Protein 7M59 (pdb70)

Sequence (128 aa):
PVIQCDIRQGRTAEQKQAMAEAITRAVHETIGAPVEYIYVLIRETPGAHHVKAGRTLPEYTGDGPVIQCDIRQGRTAEQKQAMAEAITRAVHETIGAPVEYIYVLIRETPGAHHVKAGRTLPEYTGDG

Nearest PDB structures (foldseek):
  7m59-assembly1_A  TM=1.016E+00  e=5.921E-13  Gammaproteobacteria bacterium SG8_31
  3ry0-assembly1_A  TM=9.153E-01  e=4.823E-06  Streptomyces achromogenes
  3ej7-assembly1_E  TM=9.119E-01  e=8.894E-06  Pseudomonas pavonaceae
  6ogm-assembly2_H  TM=9.638E-01  e=4.549E-05  Burkholderia lata
  5cln-assembly2_I  TM=9.149E-01  e=5.578E-05  Pseudomonas putida

Radius of gyration: 15.25 Å; Cα contacts (8 Å, |Δi|>4): 225; chains: 2; bounding box: 24×40×39 Å

Solvent-accessible surface area: 7319 Å² total; per-residue (Å²): 4,58,0,35,0,28,0,9,72,46,14,71,72,130,45,49,99,40,0,17,80,14,0,31,131,9,0,78,131,28,0,41,0,52,84,127,40,24,145,32,71,51,91,76,38,46,0,61,128,22,93,83,96,69,183,78,13,78,86,40,95,54,126,125,5,59,0,35,1,30,0,8,71,49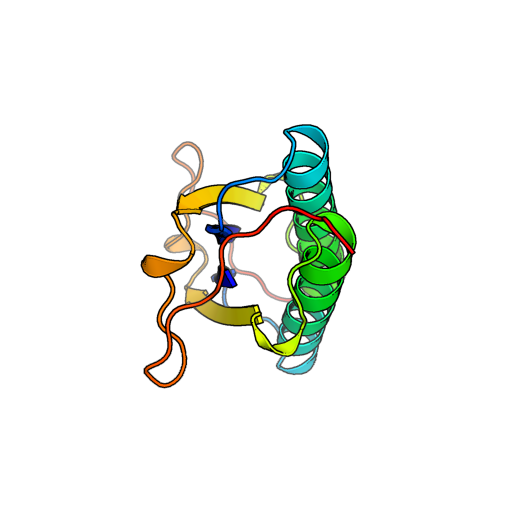,14,73,71,130,47,47,97,41,0,16,81,13,0,29,134,9,0,78,131,29,0,43,0,52,83,141,50,24,144,31,73,54,93,76,40,46,0,63,131,20,92,76,98,66,183,84,15,77,89,34,97,51,132,127

Structure (mmCIF, N/CA/C/O backbone):
data_7M59
#
_entry.id   7M59
#
_cell.length_a   78.839
_cell.length_b   78.839
_cell.length_c   182.952
_cell.angle_alpha   90.000
_cell.angle_beta   90.000
_cell.angle_gamma   120.000
#
_symmetry.space_group_name_H-M   'H 3 2'
#
loop_
_entity.id
_entity.type
_entity.pdbx_description
1 polymer 'Tautomerase domain-containing protein'
2 water water
#
loop_
_atom_site.group_PDB
_atom_site.id
_atom_site.type_symbol
_atom_site.label_atom_id
_atom_site.label_alt_id
_atom_site.label_comp_id
_atom_site.label_asym_id
_atom_site.label_entity_id
_atom_site.label_seq_id
_atom_site.pdbx_PDB_ins_code
_atom_site.Cartn_x
_atom_site.Cartn_y
_atom_site.Cartn_z
_atom_site.occupancy
_atom_site.B_iso_or_equiv
_atom_site.auth_seq_id
_atom_site.auth_comp_id
_atom_site.auth_asym_id
_atom_site.auth_atom_id
_atom_site.pdbx_PDB_model_num
ATOM 1 N N . PRO A 1 1 ? -30.834 12.183 20.612 1.00 21.97 1 PRO A N 1
ATOM 2 C CA . PRO A 1 1 ? -31.298 13.577 20.490 1.00 18.83 1 PRO A CA 1
ATOM 3 C C . PRO A 1 1 ? -31.678 13.905 19.061 1.00 21.73 1 PRO A C 1
ATOM 4 O O . PRO A 1 1 ? -31.239 13.215 18.140 1.00 21.21 1 PRO A O 1
ATOM 8 N N . VAL A 1 2 ? -32.481 14.947 18.873 1.00 18.33 2 VAL A N 1
ATOM 9 C CA . VAL A 1 2 ? -32.838 15.427 17.543 1.00 18.28 2 VAL A CA 1
ATOM 10 C C . VAL A 1 2 ? -32.149 16.767 17.338 1.00 16.45 2 VAL A C 1
ATOM 11 O O . VAL A 1 2 ? -32.259 17.658 18.189 1.00 18.27 2 VAL A O 1
ATOM 15 N N . ILE A 1 3 ? -31.424 16.901 16.226 1.00 18.31 3 ILE A N 1
ATOM 16 C CA . ILE A 1 3 ? -30.750 18.147 15.860 1.00 17.12 3 ILE A CA 1
ATOM 17 C C . ILE A 1 3 ? -31.361 18.609 14.547 1.00 18.12 3 ILE A C 1
ATOM 18 O O . ILE A 1 3 ? -31.128 17.987 13.505 1.00 19.63 3 ILE A O 1
ATOM 23 N N . GLN A 1 4 ? -32.164 19.670 14.593 1.00 16.74 4 GLN A N 1
ATOM 24 C CA . GLN A 1 4 ? -32.777 20.226 13.393 1.00 16.34 4 GLN A CA 1
ATOM 25 C C . GLN A 1 4 ? -31.931 21.389 12.908 1.00 16.40 4 GLN A C 1
ATOM 26 O O . GLN A 1 4 ? -31.566 22.263 13.698 1.00 16.88 4 GLN A O 1
ATOM 32 N N . CYS A 1 5 ? -31.639 21.401 11.615 1.00 17.53 5 CYS A N 1
ATOM 33 C CA . CYS A 1 5 ? -30.753 22.396 11.013 1.00 17.68 5 CYS A CA 1
ATOM 34 C C . CYS A 1 5 ? -31.523 23.097 9.907 1.00 17.57 5 CYS A C 1
ATOM 35 O O . CYS A 1 5 ? -31.723 22.523 8.834 1.00 18.10 5 CYS A O 1
ATOM 38 N N . ASP A 1 6 ? -31.977 24.323 10.165 1.00 16.85 6 ASP A N 1
ATOM 39 C CA . ASP A 1 6 ? -32.639 25.129 9.141 1.00 18.03 6 ASP A CA 1
ATOM 40 C C . ASP A 1 6 ? -31.587 26.032 8.515 1.00 19.34 6 ASP A C 1
ATOM 41 O O . ASP A 1 6 ? -31.176 27.038 9.111 1.00 19.29 6 ASP A O 1
ATOM 46 N N . ILE A 1 7 ? -31.158 25.673 7.304 1.00 19.16 7 ILE A N 1
ATOM 47 C CA . ILE A 1 7 ? -30.057 26.343 6.625 1.00 19.36 7 ILE A CA 1
ATOM 48 C C . ILE A 1 7 ? -30.556 26.936 5.314 1.00 20.31 7 ILE A C 1
ATOM 49 O O . ILE A 1 7 ? -31.609 26.567 4.791 1.00 20.42 7 ILE A O 1
ATOM 54 N N . ARG A 1 8 ? -29.784 27.873 4.775 1.00 21.54 8 ARG A N 1
ATOM 55 C CA . ARG A 1 8 ? -30.146 28.450 3.487 1.00 19.30 8 ARG A CA 1
ATOM 56 C C . ARG A 1 8 ? -29.777 27.493 2.356 1.00 19.63 8 ARG A C 1
ATOM 57 O O . ARG A 1 8 ? -28.762 26.796 2.420 1.00 23.25 8 ARG A O 1
ATOM 65 N N . GLN A 1 9 ? -30.625 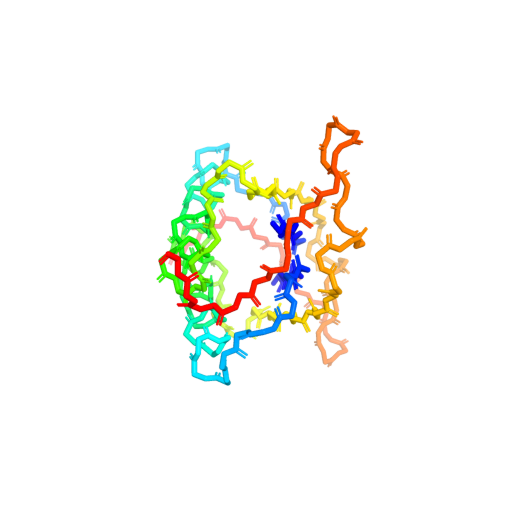27.463 1.327 1.00 21.64 9 GLN A N 1
ATOM 66 C CA . GLN A 1 9 ? -30.428 26.608 0.164 1.00 22.05 9 GLN A CA 1
ATOM 67 C C . GLN A 1 9 ? -29.149 26.994 -0.578 1.00 24.08 9 GLN A C 1
ATOM 68 O O . GLN A 1 9 ? -28.640 28.108 -0.449 1.00 25.10 9 GLN A O 1
ATOM 74 N N . GLY A 1 10 ? -28.631 26.056 -1.369 1.00 23.67 10 GLY A N 1
ATOM 75 C CA . GLY A 1 10 ? -27.502 26.337 -2.248 1.00 26.61 10 GLY A CA 1
ATOM 76 C C . GLY A 1 10 ? -26.247 25.541 -1.967 1.00 30.20 10 GLY A C 1
ATOM 77 O O . GLY A 1 10 ? -25.288 25.627 -2.754 1.00 27.21 10 GLY A O 1
ATOM 78 N N . ARG A 1 11 ? -26.195 24.777 -0.880 1.00 26.70 11 ARG A N 1
ATOM 79 C CA . ARG A 1 11 ? -25.042 23.940 -0.599 1.00 26.29 11 ARG A CA 1
ATOM 80 C C . ARG A 1 11 ? -25.108 22.646 -1.405 1.00 25.86 11 ARG A C 1
ATOM 81 O O . ARG A 1 11 ? -26.179 22.176 -1.797 1.00 26.93 11 ARG A O 1
ATOM 89 N N . THR A 1 12 ? -23.935 22.055 -1.631 1.00 29.59 12 THR A N 1
ATOM 90 C CA . THR A 1 12 ? -23.861 20.774 -2.312 1.00 31.06 12 THR A CA 1
ATOM 91 C C . THR A 1 12 ? -24.269 19.643 -1.376 1.00 30.28 12 THR A C 1
ATOM 92 O O . THR A 1 12 ? -24.278 19.787 -0.149 1.00 27.27 12 THR A O 1
ATOM 96 N N . ALA A 1 13 ? -24.594 18.493 -1.975 1.00 29.22 13 ALA A N 1
ATOM 97 C CA . ALA A 1 13 ? -24.865 17.299 -1.181 1.00 29.74 13 ALA A CA 1
ATOM 98 C C . ALA A 1 13 ? -23.691 16.962 -0.270 1.00 30.79 13 ALA A C 1
ATOM 99 O O . ALA A 1 13 ? -23.881 16.494 0.860 1.00 28.00 13 ALA A O 1
ATOM 101 N N . GLU A 1 14 ? -22.466 17.202 -0.742 1.00 30.47 14 GLU A N 1
ATOM 102 C CA . GLU A 1 14 ? -21.290 16.872 0.052 1.00 29.75 14 GLU A CA 1
ATOM 103 C C . GLU A 1 14 ? -21.158 17.792 1.260 1.00 27.78 14 GLU A C 1
ATOM 104 O O . GLU A 1 14 ? -20.785 17.340 2.349 1.00 29.53 14 GLU A O 1
ATOM 110 N N . GLN A 1 15 ? -21.452 19.085 1.087 1.00 28.31 15 GLN A N 1
ATOM 111 C CA . GLN A 1 15 ? -21.394 20.020 2.211 1.00 25.60 15 GLN A CA 1
ATOM 112 C C . GLN A 1 15 ? -22.411 19.660 3.288 1.00 25.58 15 GLN A C 1
ATOM 113 O O . GLN A 1 15 ? -22.096 19.693 4.483 1.00 25.61 15 GLN A O 1
ATOM 119 N N . LYS A 1 16 ? -23.643 19.340 2.883 1.00 26.94 16 LYS A N 1
ATOM 120 C CA . LYS A 1 16 ? -24.682 19.013 3.857 1.00 25.71 16 LYS A CA 1
ATOM 121 C C . LYS A 1 16 ? -24.368 17.714 4.593 1.00 27.50 16 LYS A C 1
ATOM 122 O O . LYS A 1 16 ? -24.602 17.610 5.803 1.00 24.78 16 LYS A O 1
ATOM 128 N N . GLN A 1 17 ? -23.823 16.715 3.891 1.00 26.27 17 GLN A N 1
ATOM 129 C CA . GLN A 1 17 ? -23.440 15.481 4.573 1.00 27.28 17 GLN A CA 1
ATOM 130 C C . GLN A 1 17 ? -22.278 15.723 5.529 1.00 26.13 17 GLN A C 1
ATOM 131 O O . GLN A 1 17 ? -22.259 15.187 6.646 1.00 26.68 17 GLN A O 1
ATOM 137 N N . ALA A 1 18 ? -21.300 16.531 5.109 1.00 26.17 18 ALA A N 1
ATOM 138 C CA . ALA A 1 18 ? -20.210 16.907 6.003 1.00 25.65 18 ALA A CA 1
ATOM 139 C C . ALA A 1 18 ? -20.737 17.592 7.254 1.00 24.19 18 ALA A C 1
ATOM 140 O O . ALA A 1 18 ? -20.259 17.329 8.363 1.00 25.44 18 ALA A O 1
ATOM 142 N N . MET A 1 19 ? -21.725 18.473 7.094 1.00 23.37 19 MET A N 1
ATOM 143 C CA . MET A 1 19 ? -22.305 19.139 8.255 1.00 22.05 19 MET A CA 1
ATOM 144 C C . MET A 1 19 ? -22.984 18.138 9.176 1.00 20.98 19 MET A C 1
ATOM 145 O O . MET A 1 19 ? -22.810 18.189 10.399 1.00 21.91 19 MET A O 1
ATOM 150 N N . ALA A 1 20 ? -23.775 17.226 8.604 1.00 21.66 20 ALA A N 1
ATOM 151 C CA . ALA A 1 20 ? -24.504 16.268 9.430 1.00 22.07 20 ALA A CA 1
ATOM 152 C C . ALA A 1 20 ? -23.543 15.363 10.188 1.00 24.52 20 ALA A C 1
ATOM 153 O O . ALA A 1 20 ? -23.751 15.069 11.371 1.00 23.04 20 ALA A O 1
ATOM 155 N N . GLU A 1 21 ? -22.470 14.925 9.526 1.00 24.87 21 GLU A N 1
ATOM 156 C CA . GLU A 1 21 ? -21.484 14.083 10.196 1.00 26.04 21 GLU A CA 1
ATOM 157 C C . GLU A 1 21 ? -20.746 14.845 11.288 1.00 23.61 21 GLU A C 1
ATOM 158 O O . GLU A 1 21 ? -20.532 14.317 12.386 1.00 24.99 21 GLU A O 1
ATOM 164 N N . ALA A 1 22 ? -20.353 16.089 11.012 1.00 23.36 22 ALA A N 1
ATOM 165 C CA . ALA A 1 22 ? -19.634 16.876 12.009 1.00 22.13 22 ALA A CA 1
ATOM 166 C C . ALA A 1 22 ? -20.513 17.178 13.218 1.00 23.82 22 ALA A C 1
ATOM 167 O O . ALA A 1 22 ? -20.035 17.166 14.357 1.00 23.49 22 ALA A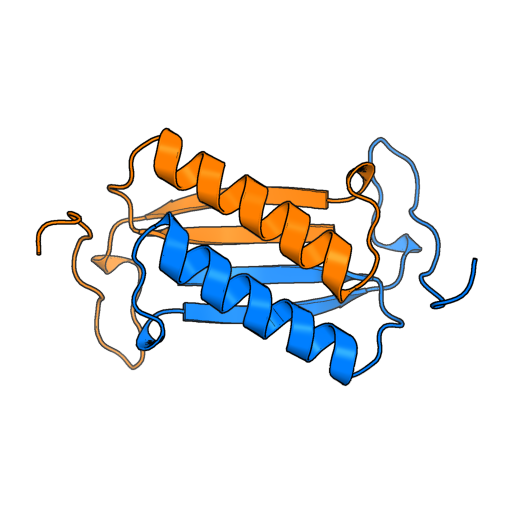 O 1
ATOM 169 N N . ILE A 1 23 ? -21.799 17.452 12.989 1.00 22.87 23 ILE A N 1
ATOM 170 C CA . ILE A 1 23 ? -22.712 17.665 14.112 1.00 21.78 23 ILE A CA 1
ATOM 171 C C . ILE A 1 23 ? -22.884 16.383 14.913 1.00 21.81 23 ILE A C 1
ATOM 172 O O . ILE A 1 23 ? -22.924 16.409 16.149 1.00 22.19 23 ILE A O 1
ATOM 177 N N . THR A 1 24 ? -22.994 15.242 14.227 1.00 21.91 24 THR A N 1
ATOM 178 C CA . THR A 1 24 ? -23.135 13.968 14.925 1.00 21.59 24 THR A CA 1
ATOM 179 C C . THR A 1 24 ? -21.941 13.722 15.843 1.00 24.49 24 THR A C 1
ATOM 180 O O . THR A 1 24 ? -22.106 13.371 17.019 1.00 23.43 24 THR A O 1
ATOM 184 N N . ARG A 1 25 ? -20.726 13.928 15.323 1.00 23.21 25 ARG A N 1
ATOM 185 C CA . ARG A 1 25 ? -19.527 13.783 16.147 1.00 24.99 25 ARG A CA 1
ATOM 186 C C . ARG A 1 25 ? -19.508 14.793 17.289 1.00 25.97 25 ARG A C 1
ATOM 187 O O . ARG A 1 25 ? -19.188 14.439 18.431 1.00 26.26 25 ARG A O 1
ATOM 195 N N . ALA A 1 26 ? -19.848 16.056 17.001 1.00 24.54 26 ALA A N 1
ATOM 196 C CA . ALA A 1 26 ? -19.843 17.085 18.039 1.00 25.28 26 ALA A CA 1
ATOM 197 C C . ALA A 1 26 ? -20.800 16.739 19.174 1.00 24.26 26 ALA A C 1
ATOM 198 O O . ALA A 1 26 ? -20.450 16.866 20.353 1.00 23.87 26 ALA A O 1
ATOM 200 N N . VAL A 1 27 ? -22.021 16.313 18.841 1.00 21.38 27 VAL A N 1
ATOM 201 C CA . VAL A 1 27 ? -22.985 15.977 19.884 1.00 20.85 27 VAL A CA 1
ATOM 202 C C . VAL A 1 27 ? -22.510 14.764 20.678 1.00 23.17 27 VAL A C 1
ATOM 203 O O . VAL A 1 27 ? -22.536 14.762 21.914 1.00 22.80 27 VAL A O 1
ATOM 207 N N . HIS A 1 28 ? -22.058 13.719 19.979 1.00 23.20 28 HIS A N 1
ATOM 208 C CA . HIS A 1 28 ? -21.545 12.527 20.654 1.00 25.25 28 HIS A CA 1
ATOM 209 C C . HIS A 1 28 ? -20.423 12.877 21.629 1.00 24.55 28 HIS A C 1
ATOM 210 O O . HIS A 1 28 ? -20.420 12.426 22.781 1.00 25.79 28 HIS A O 1
ATOM 217 N N . GLU A 1 29 ? -19.468 13.702 21.193 1.00 23.71 29 GLU A N 1
ATOM 218 C CA . GLU A 1 29 ? -18.282 13.951 22.008 1.00 25.66 29 GLU A CA 1
ATOM 219 C C . GLU A 1 29 ? -18.535 14.897 23.176 1.00 29.52 29 GLU A C 1
ATOM 220 O O . GLU A 1 29 ? -17.878 14.766 24.217 1.00 29.98 29 GLU A O 1
ATOM 226 N N . THR A 1 30 ? -19.464 15.848 23.041 1.00 23.61 30 THR A N 1
ATOM 227 C CA . THR A 1 30 ? -19.634 16.863 24.077 1.00 24.22 30 THR A CA 1
ATOM 228 C C . THR A 1 30 ? -20.655 16.489 25.145 1.00 24.88 30 THR A C 1
ATOM 229 O O . THR A 1 30 ? -20.489 16.891 26.301 1.00 25.87 30 THR A O 1
ATOM 233 N N . ILE A 1 31 ? -21.721 15.761 24.803 1.00 22.11 31 ILE A N 1
ATOM 234 C CA . ILE A 1 31 ? -22.744 15.412 25.782 1.00 21.32 31 ILE A CA 1
ATOM 235 C C . ILE A 1 31 ? -22.903 13.913 25.963 1.00 21.58 31 ILE A C 1
ATOM 236 O O . ILE A 1 31 ? -23.730 13.484 26.772 1.00 21.52 31 ILE A O 1
ATOM 241 N N . GLY A 1 32 ? -22.115 13.097 25.262 1.00 24.78 32 GLY A N 1
ATOM 242 C CA . GLY A 1 32 ? -22.157 11.671 25.508 1.00 23.63 32 GLY A CA 1
ATOM 243 C C . GLY A 1 32 ? -23.382 10.966 24.982 1.00 24.81 32 GLY A C 1
ATOM 244 O O . GLY A 1 32 ? -23.697 9.866 25.437 1.00 28.26 32 GLY A O 1
ATOM 245 N N . ALA A 1 33 ? -24.099 11.575 24.044 1.00 23.72 33 ALA A N 1
ATOM 246 C CA . ALA A 1 33 ? -25.189 10.875 23.388 1.00 22.45 33 ALA A CA 1
ATOM 247 C C . ALA A 1 33 ? -24.608 9.776 22.509 1.00 23.20 33 ALA A C 1
ATOM 248 O O . ALA A 1 33 ? -23.708 10.047 21.703 1.00 25.64 33 ALA A O 1
ATOM 250 N N . PRO A 1 34 ? -25.064 8.534 22.646 1.00 25.17 34 PRO A N 1
ATOM 251 C CA . PRO A 1 34 ? -24.603 7.494 21.723 1.00 25.55 34 PRO A CA 1
ATOM 252 C C . PRO A 1 34 ? -24.967 7.860 20.298 1.00 26.62 34 PRO A C 1
ATOM 253 O O . PRO A 1 34 ? -26.028 8.429 20.037 1.00 25.82 34 PRO A O 1
ATOM 257 N N . VAL A 1 35 ? -24.061 7.540 19.374 1.00 25.39 35 VAL A N 1
ATOM 258 C CA . VAL A 1 35 ? -24.311 7.839 17.967 1.00 24.71 35 VAL A CA 1
ATOM 259 C C . VAL A 1 35 ? -25.638 7.237 17.525 1.00 24.62 35 VAL A C 1
ATOM 260 O O . VAL A 1 35 ? -26.384 7.845 16.748 1.00 25.08 35 VAL A O 1
ATOM 264 N N . GLU A 1 36 ? -25.978 6.058 18.053 1.00 25.81 36 GLU A N 1
ATOM 265 C CA . GLU A 1 36 ? -27.222 5.390 17.680 1.00 26.55 36 GLU A CA 1
ATOM 266 C C . GLU A 1 36 ? -28.459 6.229 18.016 1.00 26.57 36 GLU A C 1
ATOM 267 O O . GLU A 1 36 ? -29.494 6.078 17.353 1.00 27.40 36 GLU A O 1
ATOM 273 N N . TYR A 1 37 ? -28.374 7.114 19.013 1.00 23.94 37 TYR A N 1
ATOM 274 C CA . TYR A 1 37 ? -29.508 7.941 19.424 1.00 23.48 37 TYR A CA 1
ATOM 275 C C . TYR A 1 37 ? -29.625 9.245 18.644 1.00 23.39 37 TYR A C 1
ATOM 276 O O . TYR A 1 37 ? -30.614 9.967 18.827 1.00 22.68 37 TYR A O 1
ATOM 285 N N . ILE A 1 38 ? -28.652 9.587 17.810 1.00 21.61 38 ILE A N 1
ATOM 286 C CA . ILE A 1 38 ? -28.598 10.918 17.210 1.00 21.61 38 ILE A CA 1
ATOM 287 C C . ILE A 1 38 ? -29.353 10.911 15.885 1.00 22.44 38 ILE A C 1
ATOM 288 O O . ILE A 1 38 ? -29.185 10.006 15.057 1.00 24.87 38 ILE A O 1
ATOM 293 N N . TYR A 1 39 ? -30.192 11.926 15.680 1.00 18.02 39 TYR A N 1
ATOM 294 C CA . TYR A 1 39 ? -30.942 12.089 14.440 1.00 18.95 39 TYR A CA 1
ATOM 295 C C . TYR A 1 39 ? -30.774 13.545 14.023 1.00 19.34 39 TYR A C 1
ATOM 296 O O . TYR A 1 39 ? -31.219 14.450 14.738 1.00 18.77 39 TYR A O 1
ATOM 305 N N . VAL A 1 40 ? -30.084 13.769 12.907 1.00 18.85 40 VAL A N 1
ATOM 306 C CA . VAL A 1 40 ? -29.890 15.100 12.342 1.00 18.89 40 VAL A CA 1
ATOM 307 C C . VAL A 1 40 ? -30.851 15.267 11.176 1.00 19.52 40 VAL A C 1
ATOM 308 O O . VAL A 1 40 ? -30.959 14.387 10.313 1.00 21.59 40 VAL A O 1
ATOM 312 N N . LEU A 1 41 ? -31.551 16.392 11.148 1.00 17.38 41 LEU A N 1
ATOM 313 C CA . LEU A 1 41 ? -32.531 16.676 10.112 1.00 17.37 41 LEU A CA 1
ATOM 314 C C . LEU A 1 41 ? -32.197 18.027 9.501 1.00 20.43 41 LEU A C 1
ATOM 315 O O . LEU A 1 41 ? -32.043 19.010 10.229 1.00 19.30 41 LEU A O 1
ATOM 320 N N . ILE A 1 42 ? -32.072 18.075 8.174 1.00 18.13 42 ILE A N 1
ATOM 321 C CA . ILE A 1 42 ? -31.693 19.288 7.459 1.00 17.94 42 ILE A CA 1
ATOM 322 C C . ILE A 1 42 ? -32.891 19.784 6.661 1.00 18.43 42 ILE A C 1
ATOM 323 O O . ILE A 1 42 ? -33.528 19.009 5.935 1.00 19.01 42 ILE A O 1
ATOM 328 N N . ARG A 1 43 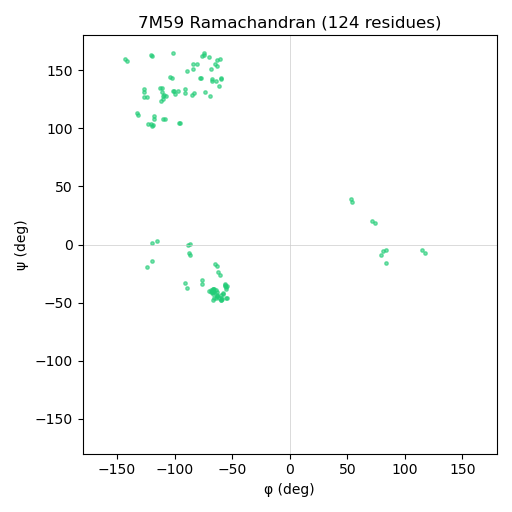? -33.195 21.072 6.787 1.00 17.64 43 ARG A N 1
ATOM 329 C CA . ARG A 1 43 ? -34.209 21.721 5.966 1.00 17.45 43 ARG A CA 1
ATOM 330 C C . ARG A 1 43 ? -33.595 22.948 5.312 1.00 18.77 43 ARG A C 1
ATOM 331 O O . ARG A 1 43 ? -32.924 23.735 5.986 1.00 18.61 43 ARG A O 1
ATOM 339 N N . GLU A 1 44 ? -33.836 23.119 4.012 1.00 20.78 44 GLU A N 1
ATOM 340 C CA . GLU A 1 44 ? -33.343 24.273 3.267 1.00 20.83 44 GLU A CA 1
ATOM 341 C C . GLU A 1 44 ? -34.461 25.267 3.002 1.00 21.47 44 GLU A C 1
ATOM 342 O O . GLU A 1 44 ? -35.600 24.879 2.721 1.00 22.54 44 GLU A O 1
ATOM 348 N N . THR A 1 45 ? -34.113 26.546 3.047 1.00 21.01 45 THR A N 1
ATOM 349 C CA . THR A 1 45 ? -35.018 27.646 2.761 1.00 21.47 45 THR A CA 1
ATOM 350 C C . THR A 1 45 ? -34.269 28.720 1.993 1.00 21.62 45 THR A C 1
ATOM 351 O O . THR A 1 45 ? -33.036 28.799 2.058 1.00 21.47 45 THR A O 1
ATOM 355 N N . PRO A 1 46 ? -34.983 29.570 1.260 1.00 21.78 46 PRO A N 1
ATOM 356 C CA . PRO A 1 46 ? -34.331 30.735 0.660 1.00 23.42 46 PRO A CA 1
ATOM 357 C C . PRO A 1 46 ? -33.791 31.665 1.735 1.00 24.80 46 PRO A C 1
ATOM 358 O O . PRO A 1 46 ? -34.293 31.717 2.863 1.00 21.15 46 PRO A O 1
ATOM 362 N N . GLY A 1 47 ? -32.753 32.416 1.371 1.00 24.57 47 GLY A N 1
ATOM 363 C CA . GLY A 1 47 ? -32.215 33.392 2.298 1.00 23.77 47 GLY A CA 1
ATOM 364 C C . GLY A 1 47 ? -33.253 34.378 2.789 1.00 24.16 47 GLY A C 1
ATOM 365 O O . GLY A 1 47 ? -33.204 34.809 3.942 1.00 23.12 47 GLY A O 1
ATOM 366 N N . ALA A 1 48 ? -34.205 34.747 1.922 1.00 24.84 48 ALA A N 1
ATOM 367 C CA . ALA A 1 48 ? -35.245 35.702 2.281 1.00 25.23 48 ALA A CA 1
ATOM 368 C C . ALA A 1 48 ? -36.141 35.204 3.404 1.00 23.62 48 ALA A C 1
ATOM 369 O O . ALA A 1 48 ? -36.824 36.016 4.042 1.00 25.45 48 ALA A O 1
ATOM 371 N N . HIS A 1 49 ? -36.151 33.898 3.664 1.00 23.80 49 HIS A N 1
ATOM 372 C CA . HIS A 1 49 ? -36.952 33.336 4.743 1.00 21.63 49 HIS A CA 1
ATOM 373 C C . HIS A 1 49 ? -36.231 33.354 6.080 1.00 21.35 49 HIS A C 1
ATOM 374 O O . HIS A 1 49 ? -36.789 32.875 7.075 1.00 20.77 49 HIS A O 1
ATOM 381 N N . HIS A 1 50 ? -35.004 33.865 6.122 1.00 20.60 50 HIS A N 1
ATOM 382 C CA . HIS A 1 50 ? -34.241 34.042 7.353 1.00 20.43 50 HIS A CA 1
ATOM 383 C C . HIS A 1 50 ? -34.165 35.536 7.614 1.00 23.50 50 HIS A C 1
ATOM 384 O O . HIS A 1 50 ? -33.463 36.254 6.896 1.00 24.02 50 HIS A O 1
ATOM 391 N N . VAL A 1 51 ? -34.888 36.009 8.624 1.00 22.20 51 VAL A N 1
ATOM 392 C CA . VAL A 1 51 ? -34.936 37.439 8.928 1.00 22.86 51 VAL A CA 1
ATOM 393 C C . VAL A 1 51 ? -34.393 37.616 10.340 1.00 23.74 51 VAL A C 1
ATOM 394 O O . VAL A 1 51 ? -35.078 37.335 11.334 1.00 22.59 51 VAL A O 1
ATOM 398 N N . LYS A 1 52 ? -33.141 38.055 10.431 1.00 22.35 52 LYS A N 1
ATOM 399 C CA . LYS A 1 52 ? -32.411 38.144 11.687 1.00 23.70 52 LYS A CA 1
ATOM 400 C C . LYS A 1 52 ? -32.233 39.615 12.025 1.00 29.68 52 LYS A C 1
ATOM 401 O O . LYS A 1 52 ? -31.714 40.380 11.205 1.00 26.91 52 LYS A O 1
ATOM 407 N N . ALA A 1 53 ? -32.665 40.005 13.224 1.00 27.30 53 ALA A N 1
ATOM 408 C CA . ALA A 1 53 ? -32.607 41.403 13.658 1.00 29.59 53 ALA A CA 1
ATOM 409 C C . ALA A 1 53 ? -33.276 42.328 12.644 1.00 30.86 53 ALA A C 1
ATOM 410 O O . ALA A 1 53 ? -32.805 43.437 12.372 1.00 34.31 53 ALA A O 1
ATOM 412 N N . GLY A 1 54 ? -34.394 41.869 12.083 1.00 27.02 54 GLY A N 1
ATOM 413 C CA . GLY A 1 54 ? -35.161 42.636 11.126 1.00 27.92 54 GLY A CA 1
ATOM 414 C C . GLY A 1 54 ? -34.651 42.615 9.704 1.00 32.52 54 GLY A C 1
ATOM 415 O O . GLY A 1 54 ? -35.330 43.154 8.816 1.00 36.30 54 GLY A O 1
ATOM 416 N N . ARG A 1 55 ? -33.498 42.006 9.441 1.00 30.90 55 ARG A N 1
ATOM 417 C CA . ARG A 1 55 ? -32.879 42.049 8.119 1.00 32.75 55 ARG A CA 1
ATOM 418 C C . ARG A 1 55 ? -32.874 40.673 7.464 1.00 29.88 55 ARG A C 1
ATOM 419 O O . ARG A 1 55 ? -32.525 39.671 8.098 1.00 26.63 55 ARG A O 1
ATOM 427 N N . THR A 1 56 ? -33.251 40.642 6.194 1.00 29.12 56 THR A N 1
ATOM 428 C CA . THR A 1 56 ? -33.205 39.424 5.404 1.00 30.26 56 THR A CA 1
ATOM 429 C C . THR A 1 56 ? -31.761 38.983 5.172 1.00 32.11 56 THR A C 1
ATOM 430 O O . THR A 1 56 ? -30.868 39.809 4.955 1.00 32.58 56 THR A O 1
ATOM 434 N N . LEU A 1 57 ? -31.525 37.671 5.232 1.00 27.14 57 LEU A N 1
ATOM 435 C CA . LEU A 1 57 ? -30.201 37.170 4.912 1.00 26.79 57 LEU A CA 1
ATOM 436 C C . LEU A 1 57 ? -30.049 36.999 3.401 1.00 27.05 57 LEU A C 1
ATOM 437 O O . LEU A 1 57 ? -31.032 36.766 2.690 1.00 27.40 57 LEU A O 1
ATOM 442 N N . PRO A 1 58 ? -28.831 37.131 2.881 1.00 28.33 58 PRO A N 1
ATOM 443 C CA . PRO A 1 58 ? -28.628 36.953 1.441 1.00 30.70 58 PRO A CA 1
ATOM 444 C C . PRO A 1 58 ? -28.698 35.485 1.048 1.00 30.73 58 PRO A C 1
ATOM 445 O O . PRO A 1 58 ? -28.632 34.578 1.882 1.00 28.72 58 PRO A O 1
ATOM 449 N N . GLU A 1 59 ? -28.850 35.259 -0.254 1.00 30.45 59 GLU A N 1
ATOM 450 C CA . GLU A 1 59 ? -28.778 33.908 -0.790 1.00 28.10 59 GLU A CA 1
ATOM 451 C C . GLU A 1 59 ? -27.364 33.361 -0.670 1.00 30.07 59 GLU A C 1
ATOM 452 O O . GLU A 1 59 ? -26.382 34.088 -0.853 1.00 31.15 59 GLU A O 1
ATOM 458 N N . TYR A 1 60 ? -27.259 32.072 -0.359 1.00 28.48 60 TYR A N 1
ATOM 459 C CA . TYR A 1 60 ? -25.979 31.382 -0.387 1.00 29.50 60 TYR A CA 1
ATOM 460 C C . TYR A 1 60 ? -25.691 30.896 -1.803 1.00 28.51 60 TYR A C 1
ATOM 461 O O . TYR A 1 60 ? -26.518 30.207 -2.411 1.00 27.90 60 TYR A O 1
ATOM 470 N N . THR A 1 61 ? -24.500 31.226 -2.317 1.00 30.09 61 THR A N 1
ATOM 471 C CA . THR A 1 61 ? -24.103 30.826 -3.663 1.00 34.40 61 THR A CA 1
ATOM 472 C C . THR A 1 61 ? -22.857 29.951 -3.724 1.00 35.34 61 THR A C 1
ATOM 473 O O . THR A 1 61 ? -22.601 29.352 -4.777 1.00 41.79 61 THR A O 1
ATOM 477 N N . GLY A 1 62 ? -22.077 29.859 -2.650 1.00 28.60 62 GLY A N 1
ATOM 478 C CA . GLY A 1 62 ? -20.778 29.230 -2.703 1.00 30.61 62 GLY A CA 1
ATOM 479 C C . GLY A 1 62 ? -19.672 30.144 -3.180 1.00 32.32 62 GLY A C 1
ATOM 480 O O . GLY A 1 62 ? -18.493 29.820 -2.980 1.00 35.05 62 GLY A O 1
ATOM 481 N N . ASP A 1 63 ? -20.017 31.278 -3.790 1.00 33.96 63 ASP A N 1
ATOM 482 C CA . ASP A 1 63 ? -19.083 32.311 -4.218 1.00 34.75 63 ASP A CA 1
ATOM 483 C C . ASP A 1 63 ? -19.078 33.471 -3.233 1.00 33.95 63 ASP A C 1
ATOM 484 O O . ASP A 1 63 ? -19.990 33.638 -2.422 1.00 34.56 63 ASP A O 1
ATOM 489 N N . GLY A 1 64 ? -18.057 34.315 -3.353 1.00 31.74 64 GLY A N 1
ATOM 490 C CA . GLY A 1 64 ? -17.921 35.470 -2.481 1.00 30.84 64 GLY A CA 1
ATOM 491 C C . GLY A 1 64 ? -16.936 36.484 -3.030 1.00 34.22 64 GLY A C 1
ATOM 492 O O . GLY A 1 64 ? -16.213 36.156 -3.974 1.00 30.83 64 GLY A O 1
ATOM 493 N N . PRO B 1 1 ? -28.145 30.360 10.208 1.00 20.83 1 PRO B N 1
ATOM 494 C CA . PRO B 1 1 ? -29.048 29.205 10.310 1.00 20.50 1 PRO B CA 1
ATOM 495 C C . PRO B 1 1 ? -29.509 29.006 11.735 1.00 19.90 1 PRO B C 1
ATOM 496 O O . PRO B 1 1 ? -28.878 29.522 12.658 1.00 20.10 1 PRO B O 1
ATOM 500 N N . VAL B 1 2 ? -30.591 28.252 11.919 1.00 18.20 2 VAL B N 1
ATOM 501 C CA . VAL B 1 2 ? -31.080 27.894 13.246 1.00 17.72 2 VAL B CA 1
ATOM 502 C C . VAL B 1 2 ? -30.782 26.417 13.465 1.00 17.56 2 VAL B C 1
ATOM 503 O O . VAL B 1 2 ? -31.138 25.581 12.626 1.00 17.87 2 VAL B O 1
ATOM 507 N N . ILE B 1 3 ? -30.125 26.090 14.579 1.00 17.37 3 ILE B N 1
ATOM 508 C CA . ILE B 1 3 ? -29.841 24.696 14.929 1.00 17.04 3 ILE B CA 1
ATOM 509 C C . ILE B 1 3 ? -30.552 24.401 16.246 1.00 17.78 3 ILE B C 1
ATOM 510 O O . ILE B 1 3 ? -30.162 24.933 17.291 1.00 19.59 3 ILE B O 1
ATOM 515 N N . GLN B 1 4 ? -31.591 23.567 16.206 1.00 17.11 4 GLN B N 1
ATOM 516 C CA . GLN B 1 4 ? -32.347 23.212 17.403 1.00 17.95 4 GLN B CA 1
ATOM 517 C C . GLN B 1 4 ? -31.882 21.858 17.905 1.00 17.20 4 GLN B C 1
ATOM 518 O O . GLN B 1 4 ? -31.832 20.892 17.135 1.00 17.67 4 GLN B O 1
ATOM 524 N N . CYS B 1 5 ? -31.560 21.786 19.194 1.00 15.91 5 CYS B N 1
ATOM 525 C CA . CYS B 1 5 ? -31.001 20.581 19.804 1.00 17.19 5 CYS B CA 1
ATOM 526 C C . CYS B 1 5 ? -31.938 20.136 20.910 1.00 16.19 5 CYS B C 1
ATOM 527 O O . CYS B 1 5 ? -31.939 20.734 21.987 1.00 16.80 5 CYS B O 1
ATOM 530 N N . ASP B 1 6 ? -32.722 19.090 20.659 1.00 16.25 6 ASP B N 1
ATOM 531 C CA . ASP B 1 6 ? -33.593 18.505 21.675 1.00 16.96 6 ASP B CA 1
ATOM 532 C C . ASP B 1 6 ? -32.841 17.327 22.277 1.00 17.95 6 ASP B C 1
ATOM 533 O O . ASP B 1 6 ? -32.734 16.264 21.654 1.00 16.78 6 ASP B O 1
ATOM 538 N N . ILE B 1 7 ? -32.318 17.527 23.487 1.00 18.83 7 ILE B N 1
ATOM 539 C CA . ILE B 1 7 ? -31.453 16.554 24.138 1.00 17.86 7 ILE B CA 1
ATOM 540 C C . ILE B 1 7 ? -32.093 16.127 25.452 1.00 19.59 7 ILE B C 1
ATOM 541 O O . ILE B 1 7 ? -32.999 16.778 25.982 1.00 19.11 7 ILE B O 1
ATOM 546 N N . ARG B 1 8 ? -31.607 15.012 25.987 1.00 19.02 8 ARG B N 1
ATOM 547 C CA . ARG B 1 8 ? -32.092 14.567 27.286 1.00 17.63 8 ARG B CA 1
ATOM 548 C C . ARG B 1 8 ? -31.461 15.405 28.402 1.00 19.52 8 ARG B C 1
ATOM 549 O O . ARG B 1 8 ? -30.303 15.821 28.314 1.00 21.77 8 ARG B O 1
ATOM 557 N N . GLN B 1 9 ? -32.255 15.679 29.429 1.00 19.99 9 GLN B N 1
ATOM 558 C CA . GLN B 1 9 ? -31.803 16.401 30.610 1.00 21.35 9 GLN B CA 1
ATOM 559 C C . GLN B 1 9 ? -30.669 15.642 31.306 1.00 22.76 9 GLN B C 1
ATOM 560 O O . GLN B 1 9 ? -30.475 14.441 31.109 1.00 22.09 9 GLN B O 1
ATOM 566 N N . GLY B 1 10 ? -29.907 16.366 32.124 1.00 22.00 10 GLY B N 1
ATOM 567 C CA . GLY B 1 10 ? -28.892 15.738 32.973 1.00 25.30 10 GLY B CA 1
ATOM 568 C C . GLY B 1 10 ? -27.452 16.113 32.671 1.00 24.67 10 GLY B C 1
ATOM 569 O O . GLY B 1 10 ? -26.549 15.661 33.398 1.00 25.43 10 GLY B O 1
ATOM 570 N N . ARG B 1 11 ? -27.182 16.888 31.627 1.00 23.08 11 ARG B N 1
ATOM 571 C CA . ARG B 1 11 ? -25.839 17.364 31.346 1.00 23.67 11 ARG B CA 1
ATOM 572 C C . ARG B 1 11 ? -25.537 18.619 32.161 1.00 23.63 11 ARG B C 1
ATOM 573 O O . ARG B 1 11 ? -26.432 19.361 32.572 1.00 24.41 11 ARG B O 1
ATOM 581 N N . THR B 1 12 ? -24.248 18.856 32.388 1.00 26.19 12 THR B N 1
ATOM 582 C CA . THR B 1 12 ? -23.838 20.084 33.044 1.00 27.13 12 THR B CA 1
ATOM 583 C C . THR B 1 12 ? -23.939 21.268 32.087 1.00 27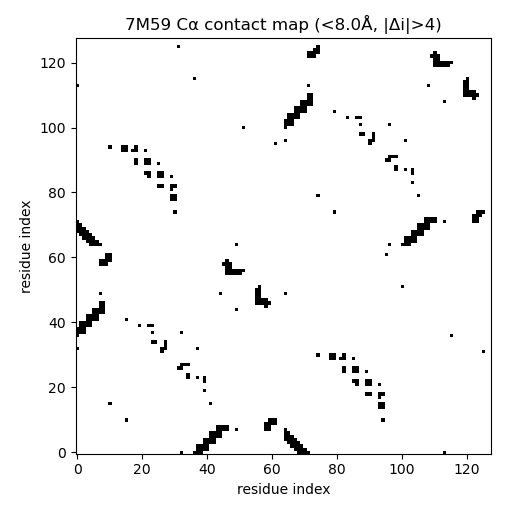.44 12 THR B C 1
ATOM 584 O O . THR B 1 12 ? -23.993 21.112 30.862 1.00 24.00 12 THR B O 1
ATOM 588 N N . ALA B 1 13 ? -23.938 22.472 32.668 1.00 25.90 13 ALA B N 1
ATOM 589 C CA . ALA B 1 13 ? -23.885 23.689 31.863 1.00 26.18 13 ALA B CA 1
ATOM 590 C C . 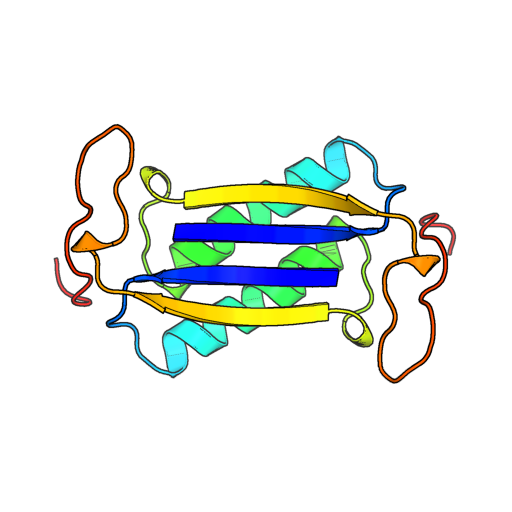ALA B 1 13 ? -22.684 23.684 30.930 1.00 27.47 13 ALA B C 1
ATOM 591 O O . ALA B 1 13 ? -22.785 24.114 29.776 1.00 24.55 13 ALA B O 1
ATOM 593 N N . GLU B 1 14 ? -21.541 23.172 31.404 1.00 28.59 14 GLU B N 1
ATOM 594 C CA . GLU B 1 14 ? -20.332 23.172 30.591 1.00 27.07 14 GLU B CA 1
ATOM 595 C C . GLU B 1 14 ? -20.456 22.226 29.401 1.00 25.11 14 GLU B C 1
ATOM 596 O O . GLU B 1 14 ? -19.978 22.537 28.304 1.00 25.12 14 GLU B O 1
ATOM 602 N N . GLN B 1 15 ? -21.081 21.061 29.601 1.00 24.10 15 GLN B N 1
ATOM 603 C CA . GLN B 1 15 ? -21.277 20.125 28.496 1.00 24.00 15 GLN B CA 1
ATOM 604 C C . GLN B 1 15 ? -22.167 20.738 27.420 1.00 24.91 15 GLN B C 1
ATOM 605 O O . GLN B 1 15 ? -21.883 20.618 26.223 1.00 24.34 15 GLN B O 1
ATOM 611 N N . LYS B 1 16 ? -23.248 21.404 27.836 1.00 24.09 16 LYS B N 1
ATOM 612 C CA . LYS B 1 16 ? -24.164 22.003 26.870 1.00 23.97 16 LYS B CA 1
ATOM 613 C C . LYS B 1 16 ? -23.498 23.144 26.112 1.00 24.30 16 LYS B C 1
ATOM 614 O O . LYS B 1 16 ? -23.677 23.278 24.894 1.00 23.08 16 LYS B O 1
ATOM 620 N N . GLN B 1 17 ? -22.702 23.965 26.806 1.00 25.38 17 GLN B N 1
ATOM 621 C CA . GLN B 1 17 ? -22.002 25.041 26.116 1.00 23.30 17 GLN B CA 1
ATOM 622 C C . GLN B 1 17 ? -20.946 24.496 25.164 1.00 23.53 17 GLN B C 1
ATOM 623 O O . GLN B 1 17 ? -20.780 25.015 24.051 1.00 23.61 17 GLN B O 1
ATOM 629 N N . ALA B 1 18 ? -20.220 23.449 25.583 1.00 24.38 18 ALA B N 1
ATOM 630 C CA . ALA B 1 18 ? -19.277 22.794 24.684 1.00 23.15 18 ALA B CA 1
ATOM 631 C C . ALA B 1 18 ? -19.982 22.278 23.438 1.00 23.70 18 ALA B C 1
ATOM 632 O O . ALA B 1 18 ? -19.466 22.419 22.324 1.00 23.58 18 ALA B O 1
ATOM 634 N N . MET B 1 19 ? -21.163 21.677 23.611 1.00 21.59 19 MET B N 1
ATOM 635 C CA . MET B 1 19 ? -21.944 21.222 22.466 1.00 20.40 19 MET B CA 1
ATOM 636 C C . MET B 1 19 ? -22.297 22.382 21.542 1.00 20.85 19 MET B C 1
ATOM 637 O O . MET B 1 19 ? -22.130 22.286 20.321 1.00 22.23 19 MET B O 1
ATOM 642 N N . ALA B 1 20 ? -22.798 23.483 22.106 1.00 21.76 20 ALA B N 1
ATOM 643 C CA . ALA B 1 20 ? -23.219 24.600 21.266 1.00 20.61 20 ALA B CA 1
ATOM 644 C C . ALA B 1 20 ? -22.037 25.203 20.517 1.00 23.22 20 ALA B C 1
ATOM 645 O O . ALA B 1 20 ? -22.161 25.581 19.350 1.00 21.67 20 ALA B O 1
ATOM 647 N N . GLU B 1 21 ? -20.879 25.300 21.175 1.00 24.08 21 GLU B N 1
ATOM 648 C CA . GLU B 1 21 ? -19.703 25.834 20.492 1.00 24.36 21 GLU B CA 1
ATOM 649 C C . GLU B 1 21 ? -19.204 24.887 19.406 1.00 24.42 21 GLU B C 1
ATOM 650 O O . GLU B 1 21 ? -18.815 25.334 18.321 1.00 24.94 21 GLU B O 1
ATOM 656 N N . ALA B 1 22 ? -19.209 23.577 19.673 1.00 22.95 22 ALA B N 1
ATOM 657 C CA . ALA B 1 22 ? -18.766 22.614 18.666 1.00 21.78 22 ALA B CA 1
ATOM 658 C C . ALA B 1 22 ? -19.711 22.586 17.470 1.00 24.31 22 ALA B C 1
ATOM 659 O O . ALA B 1 22 ? -19.265 22.462 16.321 1.00 24.65 22 ALA B O 1
ATOM 661 N N . ILE B 1 23 ? -21.020 22.702 17.716 1.00 21.86 23 ILE B N 1
ATOM 662 C CA . ILE B 1 23 ? -21.975 22.753 16.609 1.00 22.43 23 ILE B CA 1
ATOM 663 C C . ILE B 1 23 ? -21.784 24.026 15.794 1.00 22.29 23 ILE B C 1
ATOM 664 O O . ILE B 1 23 ? -21.838 24.004 14.556 1.00 23.82 23 ILE B O 1
ATOM 669 N N . THR B 1 24 ? -21.555 25.152 16.470 1.00 20.15 24 THR B N 1
ATOM 670 C CA . THR B 1 24 ? -21.325 26.412 15.774 1.00 22.06 24 THR B CA 1
ATOM 671 C C . THR B 1 24 ? -20.112 26.308 14.858 1.00 24.15 24 THR B C 1
ATOM 672 O O . THR B 1 24 ? -20.177 26.684 13.683 1.00 24.30 24 THR B O 1
ATOM 676 N N . ARG B 1 25 ? -19.001 25.777 15.377 1.00 24.16 25 ARG B N 1
ATOM 677 C CA . ARG B 1 25 ? -17.822 25.572 14.537 1.00 26.11 25 ARG B CA 1
ATOM 678 C C . ARG B 1 25 ? -18.122 24.617 13.388 1.00 27.24 25 ARG B C 1
ATOM 679 O O . ARG B 1 25 ? -17.749 24.875 12.237 1.00 26.13 25 ARG B O 1
ATOM 687 N N . ALA B 1 26 ? -18.793 23.499 13.686 1.00 24.73 26 ALA B N 1
ATOM 688 C CA . ALA B 1 26 ? -19.071 22.495 12.664 1.00 24.01 26 ALA B CA 1
ATOM 689 C C . ALA B 1 26 ? -19.892 23.078 11.522 1.00 25.28 26 ALA B C 1
ATOM 690 O O . ALA B 1 26 ? -19.605 22.825 10.347 1.00 23.65 26 ALA B O 1
ATOM 692 N N . VAL B 1 27 ? -20.913 23.869 11.851 1.00 23.10 27 VAL B N 1
ATOM 693 C CA . VAL B 1 27 ? -21.757 24.472 10.826 1.00 21.32 27 VAL B CA 1
ATOM 694 C C . VAL B 1 27 ? -20.963 25.486 10.010 1.00 24.98 27 VAL B C 1
ATOM 695 O O . VAL B 1 27 ? -20.996 25.475 8.773 1.00 25.13 27 VAL B O 1
ATOM 699 N N . HIS B 1 28 ? -20.238 26.371 10.695 1.00 24.42 28 HIS B N 1
ATOM 700 C CA . HIS B 1 28 ? -19.407 27.366 10.021 1.00 25.79 28 HIS B CA 1
ATOM 701 C C . HIS B 1 28 ? -18.434 26.707 9.047 1.00 27.60 28 HIS B C 1
ATOM 702 O O . HIS B 1 28 ? -18.303 27.130 7.892 1.00 28.83 28 HIS B O 1
ATOM 709 N N . GLU B 1 29 ? -17.772 25.640 9.488 1.00 26.44 29 GLU B N 1
ATOM 710 C CA . GLU B 1 29 ? -16.708 25.036 8.688 1.00 28.98 29 GLU B CA 1
ATOM 711 C C . GLU B 1 29 ? -17.235 24.209 7.516 1.00 31.22 29 GLU B C 1
ATOM 712 O O . GLU B 1 29 ? -16.595 24.180 6.456 1.00 32.06 29 GLU B O 1
ATOM 718 N N . THR B 1 30 ? -18.388 23.545 7.665 1.00 24.50 30 THR B N 1
ATOM 719 C CA . THR B 1 30 ? -18.856 22.622 6.633 1.00 24.64 30 THR B CA 1
ATOM 720 C C . THR B 1 30 ? -19.713 23.291 5.560 1.00 26.05 30 THR B C 1
ATOM 721 O O . THR B 1 30 ? -19.624 22.918 4.386 1.00 26.85 30 THR B O 1
ATOM 725 N N . ILE B 1 31 ? -20.562 24.258 5.916 1.00 23.85 31 ILE B N 1
ATOM 726 C CA . ILE B 1 31 ? -21.440 24.886 4.936 1.00 24.14 31 ILE B CA 1
ATOM 727 C C . ILE B 1 31 ? -21.137 26.362 4.733 1.00 23.30 31 ILE B C 1
ATOM 728 O O . ILE B 1 31 ? -21.819 27.019 3.940 1.00 25.53 31 ILE B O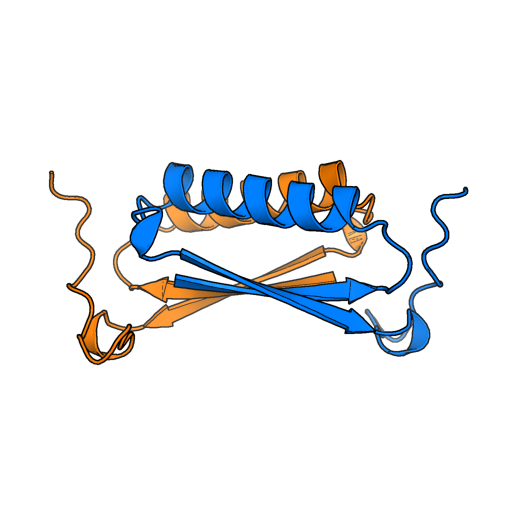 1
ATOM 733 N N . GLY B 1 32 ? -20.114 26.896 5.395 1.00 25.15 32 GLY B N 1
ATOM 734 C CA . GLY B 1 32 ? -19.713 28.265 5.148 1.00 26.19 32 GLY B CA 1
ATOM 735 C C . GLY B 1 32 ? -20.655 29.324 5.668 1.00 29.64 32 GLY B C 1
ATOM 736 O O . GLY B 1 32 ? -20.617 30.460 5.195 1.00 30.65 32 GLY B O 1
ATOM 737 N N . ALA B 1 33 ? -21.514 28.992 6.620 1.00 24.22 33 ALA B N 1
ATOM 738 C CA . ALA B 1 33 ? -22.346 30.016 7.225 1.00 23.35 33 ALA B CA 1
ATOM 739 C C . ALA B 1 33 ? -21.489 30.878 8.143 1.00 25.57 33 ALA B C 1
ATOM 740 O O . ALA B 1 33 ? -20.731 30.337 8.956 1.00 26.49 33 ALA B O 1
ATOM 742 N N . PRO B 1 34 ? -21.564 32.204 8.039 1.00 25.48 34 PRO B N 1
ATOM 743 C CA . PRO B 1 34 ? -20.842 33.051 8.993 1.00 27.48 34 PRO B CA 1
ATOM 744 C C . PRO B 1 34 ? -21.310 32.775 10.413 1.00 28.75 34 PRO B C 1
ATOM 745 O O . PRO B 1 34 ? -22.491 32.509 10.653 1.00 25.95 34 PRO B O 1
ATOM 749 N N . VAL B 1 35 ? -20.364 32.831 11.355 1.00 26.45 35 VAL B N 1
ATOM 750 C CA . VAL B 1 35 ? -20.697 32.600 12.758 1.00 26.97 35 VAL B CA 1
ATOM 751 C C . VAL B 1 35 ? -21.808 33.545 13.205 1.00 27.90 35 VAL B C 1
ATOM 752 O O . VAL B 1 35 ? -22.689 33.163 13.986 1.00 25.63 35 VAL B O 1
ATOM 756 N N . GLU B 1 36 ? -21.801 34.783 12.699 1.00 27.22 36 GLU B N 1
ATOM 757 C CA . GLU B 1 36 ? -22.803 35.768 13.098 1.00 30.19 36 GLU B CA 1
ATOM 758 C C . GLU B 1 36 ? -24.230 35.352 12.738 1.00 28.35 36 GLU B C 1
ATOM 759 O O . GLU B 1 36 ? -25.174 35.841 13.367 1.00 27.67 36 GLU B O 1
ATOM 765 N N . TYR B 1 37 ? -24.408 34.477 11.748 1.00 25.37 37 TYR B N 1
ATOM 766 C CA . TYR B 1 37 ? -25.735 34.007 11.353 1.00 24.08 37 TYR B CA 1
ATOM 767 C C . TYR B 1 37 ? -26.219 32.800 12.150 1.00 21.98 37 TYR B C 1
ATOM 768 O O . TYR B 1 37 ? -27.389 32.421 12.004 1.00 22.49 37 TYR B O 1
ATOM 777 N N . ILE B 1 38 ? -25.371 32.191 12.968 1.00 22.36 38 ILE B N 1
ATOM 778 C CA . ILE B 1 38 ? -25.669 30.892 13.569 1.00 21.16 38 ILE B CA 1
ATOM 779 C C . ILE B 1 38 ? -26.361 31.103 14.908 1.00 22.92 38 ILE B C 1
ATOM 780 O O . ILE B 1 38 ? -25.902 31.890 15.747 1.00 23.26 38 ILE B O 1
ATOM 785 N N . TYR B 1 39 ? -27.480 30.407 15.108 1.00 20.36 39 TYR B N 1
ATOM 786 C CA . TYR B 1 39 ? -28.255 30.492 16.344 1.00 20.66 39 TYR B CA 1
ATOM 787 C C . TYR B 1 39 ? -28.547 29.063 16.776 1.00 18.97 39 TYR B C 1
ATOM 788 O O . TYR B 1 39 ? -29.270 28.344 16.077 1.00 19.02 39 TYR B O 1
ATOM 797 N N . VAL B 1 40 ? -27.942 28.638 17.888 1.00 19.76 40 VAL B N 1
ATOM 798 C CA . VAL B 1 40 ? -28.147 27.304 18.444 1.00 19.86 40 VAL B CA 1
ATOM 799 C C . VAL B 1 40 ? -29.122 27.428 19.600 1.00 19.07 40 VAL B C 1
ATOM 800 O O . VAL B 1 40 ? -28.974 28.306 20.461 1.00 20.91 40 VAL B O 1
ATOM 804 N N . LEU B 1 41 ? -30.126 26.557 19.618 1.00 17.08 41 LEU B N 1
ATOM 805 C CA . LEU B 1 41 ? -31.128 26.549 20.668 1.00 17.68 41 LEU B CA 1
ATOM 806 C C . LEU B 1 41 ? -31.153 25.158 21.284 1.00 18.44 41 LEU B C 1
ATOM 807 O O . LEU B 1 41 ? -31.261 24.156 20.563 1.00 18.75 41 LEU B O 1
ATOM 812 N N . ILE B 1 42 ? -31.021 25.096 22.609 1.00 15.81 42 ILE B N 1
ATOM 813 C CA . ILE B 1 42 ? -30.982 23.841 23.356 1.00 16.99 42 ILE B CA 1
ATOM 814 C C . ILE B 1 42 ? -32.271 23.682 24.152 1.00 17.72 42 ILE B C 1
ATOM 815 O O . ILE B 1 42 ? -32.660 24.583 24.908 1.00 18.71 42 ILE B O 1
ATOM 820 N N . ARG B 1 43 ? -32.916 22.526 24.012 1.00 16.96 43 ARG B N 1
ATOM 821 C CA . ARG B 1 43 ? -34.073 22.171 24.828 1.00 18.20 43 ARG B CA 1
ATOM 822 C C . ARG B 1 43 ? -33.839 20.814 25.470 1.00 18.28 43 ARG B C 1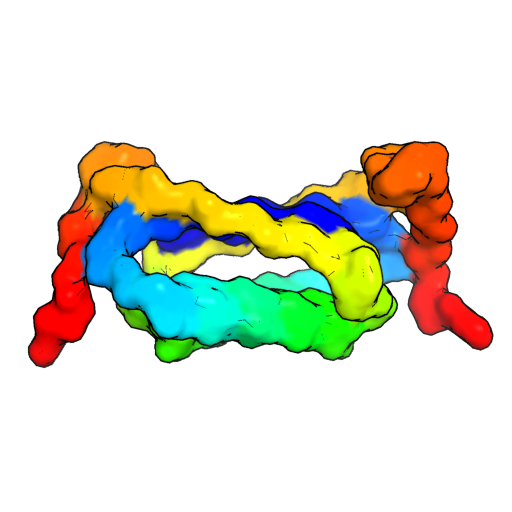
ATOM 823 O O . ARG B 1 43 ? -33.515 19.846 24.775 1.00 18.04 43 ARG B O 1
ATOM 831 N N . GLU B 1 44 ? -34.072 20.730 26.782 1.00 18.85 44 GLU B N 1
ATOM 832 C CA . GLU B 1 44 ? -33.931 19.488 27.536 1.00 18.73 44 GLU B CA 1
ATOM 833 C C . GLU B 1 44 ? -35.286 18.862 27.826 1.00 20.58 44 GLU B C 1
ATOM 834 O O . GLU B 1 44 ? -36.257 19.565 28.129 1.00 20.39 44 GLU B O 1
ATOM 840 N N . THR B 1 45 ? -35.331 17.536 27.777 1.00 20.80 45 THR B N 1
ATOM 841 C CA . THR B 1 45 ? -36.508 16.754 28.116 1.00 19.73 45 THR B CA 1
ATOM 842 C C . THR B 1 45 ? -36.078 15.481 28.831 1.00 19.89 45 THR B C 1
ATOM 843 O O . THR B 1 45 ? -34.927 15.050 28.707 1.00 19.35 45 THR B O 1
ATOM 847 N N . PRO B 1 46 ? -36.985 14.850 29.575 1.00 20.80 46 PRO B N 1
ATOM 848 C CA . PRO B 1 46 ? -36.677 13.527 30.126 1.00 20.78 46 PRO B CA 1
ATOM 849 C C . PRO B 1 46 ? -36.495 12.494 29.025 1.00 22.10 46 PRO B C 1
ATOM 850 O O . PRO B 1 46 ? -37.021 12.619 27.913 1.00 19.85 46 PRO B O 1
ATOM 854 N N . GLY B 1 47 ? -35.744 11.437 29.355 1.00 21.64 47 GLY B N 1
ATOM 855 C CA . GLY B 1 47 ? -35.564 10.348 28.408 1.00 22.14 47 GLY B CA 1
ATOM 856 C C . GLY B 1 47 ? -36.870 9.748 27.930 1.00 20.67 47 GLY B C 1
ATOM 857 O O . GLY B 1 47 ? -36.978 9.331 26.774 1.00 21.57 47 GLY B O 1
ATOM 858 N N . ALA B 1 48 ? -37.880 9.702 28.805 1.00 20.22 48 ALA B N 1
ATOM 859 C CA . ALA B 1 48 ? -39.172 9.123 28.458 1.00 22.50 48 ALA B CA 1
ATOM 860 C C . ALA B 1 48 ? -39.881 9.910 27.371 1.00 22.74 48 ALA B C 1
ATOM 861 O O . ALA B 1 48 ? -40.833 9.397 26.771 1.00 22.88 48 ALA B O 1
ATOM 863 N N . HIS B 1 49 ? -39.461 11.147 27.124 1.00 20.21 49 HIS B N 1
ATOM 864 C CA . HIS B 1 49 ? -40.045 11.951 26.055 1.00 19.07 49 HIS B CA 1
ATOM 865 C C . HIS B 1 49 ? -39.345 11.746 24.717 1.00 20.11 49 HIS B C 1
ATOM 866 O O . HIS B 1 49 ? -39.742 12.368 23.723 1.00 21.26 49 HIS B O 1
ATOM 873 N N . HIS B 1 50 ? -38.320 10.893 24.665 1.00 18.08 50 HIS B N 1
ATOM 874 C CA . HIS B 1 50 ? -37.664 10.487 23.425 1.00 19.55 50 HIS B CA 1
ATOM 875 C C . HIS B 1 50 ? -38.050 9.041 23.149 1.00 22.83 50 HIS B C 1
ATOM 876 O O . HIS B 1 50 ? -37.590 8.136 23.847 1.00 22.54 50 HIS B O 1
ATOM 883 N N . VAL B 1 51 ? -38.895 8.816 22.146 1.00 20.97 51 VAL B N 1
ATOM 884 C CA . VAL B 1 51 ? -39.382 7.472 21.849 1.00 21.58 51 VAL B CA 1
ATOM 885 C C . VAL B 1 51 ? -38.915 7.127 20.438 1.00 22.66 51 VAL B C 1
ATOM 886 O O . VAL B 1 51 ? -39.469 7.610 19.439 1.00 21.78 51 VAL B O 1
ATOM 890 N N . LYS B 1 52 ? -37.876 6.301 20.354 1.00 22.98 52 LYS B N 1
ATOM 891 C CA . LYS B 1 52 ? -37.198 5.993 19.102 1.00 22.49 52 LYS B CA 1
ATOM 892 C C . LYS B 1 52 ? -37.473 4.536 18.757 1.00 26.30 52 LYS B C 1
ATOM 893 O O . LYS B 1 52 ? -37.205 3.642 19.569 1.00 26.95 52 LYS B O 1
ATOM 899 N N . ALA B 1 53 ? -38.036 4.308 17.573 1.00 26.34 53 ALA B N 1
ATOM 900 C CA . ALA B 1 53 ? -38.451 2.970 17.147 1.00 27.14 53 ALA B CA 1
ATOM 901 C C . ALA B 1 53 ? -39.380 2.323 18.171 1.00 28.00 53 ALA B C 1
ATOM 902 O O . ALA B 1 53 ? -39.330 1.114 18.419 1.00 32.70 53 ALA B O 1
ATOM 904 N N . GLY B 1 54 ? -40.240 3.136 18.780 1.00 25.80 54 GLY B N 1
ATOM 905 C CA . GLY B 1 54 ? -41.214 2.657 19.735 1.00 28.30 54 GLY B CA 1
ATOM 906 C C . GLY B 1 54 ? -40.714 2.490 21.154 1.00 28.68 54 GLY B C 1
ATOM 907 O O . GLY B 1 54 ? -41.527 2.206 22.048 1.00 32.81 54 GLY B O 1
ATOM 908 N N . ARG B 1 55 ? -39.424 2.687 21.406 1.00 26.96 55 ARG B N 1
ATOM 909 C CA . ARG B 1 55 ? -38.825 2.469 22.720 1.00 27.51 55 ARG B CA 1
ATOM 910 C C . ARG B 1 55 ? -38.413 3.796 23.343 1.00 26.46 55 ARG B C 1
ATOM 911 O O . ARG B 1 55 ? -37.783 4.624 22.676 1.00 24.58 55 ARG B O 1
ATOM 919 N N . THR B 1 56 ? -38.738 3.987 24.622 1.00 26.96 56 THR B N 1
ATOM 920 C CA . THR B 1 56 ? -38.246 5.169 25.320 1.00 24.58 56 THR B CA 1
ATOM 921 C C . THR B 1 56 ? -36.739 5.076 25.521 1.00 27.68 56 THR B C 1
ATOM 922 O O . THR B 1 56 ? -36.168 3.986 25.632 1.00 28.41 56 THR B O 1
ATOM 926 N N . LEU B 1 57 ? -36.110 6.216 25.573 1.00 22.33 57 LEU B N 1
ATOM 927 C CA . LEU B 1 57 ? -34.689 6.273 25.870 1.00 23.07 57 LEU B CA 1
ATOM 928 C C . LEU B 1 57 ? -34.464 6.370 27.377 1.00 24.95 57 LEU B C 1
ATOM 929 O O . LEU B 1 57 ? -35.296 6.922 28.105 1.00 23.76 57 LEU B O 1
ATOM 934 N N . PRO B 1 58 ? -33.357 5.826 27.876 1.00 26.32 58 PRO B N 1
ATOM 935 C CA . PRO B 1 58 ? -33.066 5.933 29.308 1.00 26.32 58 PRO B CA 1
ATOM 936 C C . PRO B 1 58 ? -32.705 7.356 29.694 1.00 25.21 58 PRO B C 1
ATOM 937 O O . PRO B 1 58 ? -32.354 8.190 28.857 1.00 24.45 58 PRO B O 1
ATOM 941 N N . GLU B 1 59 ? -32.811 7.630 30.993 1.00 25.93 59 GLU B N 1
ATOM 942 C CA . GLU B 1 59 ? -32.296 8.879 31.534 1.00 24.39 59 GLU B CA 1
ATOM 943 C C . GLU B 1 59 ? -30.787 8.945 31.361 1.00 27.28 59 GLU B C 1
ATOM 944 O O . GLU B 1 59 ? -30.084 7.945 31.538 1.00 28.90 59 GLU B O 1
ATOM 950 N N . TYR B 1 60 ? -30.286 10.136 31.024 1.00 24.56 60 TYR B N 1
ATOM 951 C CA . TYR B 1 60 ? -28.845 10.362 30.981 1.00 26.01 60 TYR B CA 1
ATOM 952 C C . TYR B 1 60 ? -28.313 10.680 32.374 1.00 26.25 60 TYR B C 1
ATOM 953 O O . TYR B 1 60 ? -28.833 11.567 33.060 1.00 26.57 60 TYR B O 1
ATOM 962 N N . THR B 1 61 ? -27.248 9.978 32.783 1.00 29.51 61 THR B N 1
ATOM 963 C CA . THR B 1 61 ? -26.520 10.338 33.992 1.00 32.35 61 THR B CA 1
ATOM 964 C C . THR B 1 61 ? -25.036 10.585 33.767 1.00 32.48 61 THR B C 1
ATOM 965 O O . THR B 1 61 ? -24.404 11.234 34.610 1.00 37.94 61 THR B O 1
ATOM 969 N N . GLY B 1 62 ? -24.468 10.102 32.666 1.00 30.72 62 GLY B N 1
ATOM 970 C CA . GLY B 1 62 ? -23.039 10.158 32.471 1.00 34.14 62 GLY B CA 1
ATOM 971 C C . GLY B 1 62 ? -22.272 9.088 33.211 1.00 34.41 62 GLY B C 1
ATOM 972 O O . GLY B 1 62 ? -21.065 8.943 32.978 1.00 35.58 62 GLY B O 1
ATOM 973 N N . ASP B 1 63 ? -22.929 8.336 34.095 1.00 30.97 63 ASP B N 1
ATOM 974 C CA . ASP B 1 63 ? -22.285 7.189 34.723 1.00 31.88 63 ASP B CA 1
ATOM 975 C C . ASP B 1 63 ? -21.890 6.169 33.668 1.00 35.12 63 ASP B C 1
ATOM 976 O O . ASP B 1 63 ? -22.669 5.851 32.765 1.00 34.82 63 ASP B O 1
ATOM 981 N N . GLY B 1 64 ? -20.681 5.639 33.800 1.00 28.11 64 GLY B N 1
ATOM 982 C CA . GLY B 1 64 ? -20.205 4.614 32.902 1.00 32.76 64 GLY B CA 1
ATOM 983 C C . GLY B 1 64 ? -19.082 3.775 33.480 1.00 30.37 64 GLY B C 1
ATOM 984 O O . GLY B 1 64 ? -18.713 2.787 32.844 1.00 35.50 64 GLY B O 1
#

Organism: NCBI:txid1703405

Secondary structure (DSSP, 8-state):
-EEEEEEES---HHHHHHHHHHHHHHHHHHH---GGG-EEEEEEE-GGG-EETTEEPPPP-S--/-EEEEEEES---HHHHHHHHHHHHHHHHHHH---GGG-EEEEEEE-GGG-EETTEEPPPP----

Foldseek 3Di:
DEAEAEEADADDPVVVVVVVVVVLVVCCVPPVDPSVPYHYHYDHDHQQVDQDPNRGGHHDHVDD/DEAEAEEAPADDPVVVVVVVVVVLVVCCVPVVDPSVPYHYHYHHDHQQVDQDPNRGGHHDHPDD

InterPro domains:
  IPR004370 4-oxalocrotonate tautomerase-like domain [PF01361] (2-55)
  IPR014347 Tautomerase/MIF superfamily [G3DSA:3.30.429.10] (1-64)
  IPR014347 Tautomerase/MIF superfamily [SSF55331] (2-60)

B-factor: mean 26.13, std 6.89, range [10.85, 62.35]